Protein AF-A0A7X0RG44-F1 (afdb_monomer_lite)

Foldseek 3Di:
DPDPLVVVVVVLVVVCPPPPDNPPDVVSLVVLLVSLVVVLVVCVVPQLVVVQDDLPVLDDDPVSNVVNVVSVVVSVVVNVVSVVVSVVSVVVSVVSVVVVVVVVVVVVVVVVVVVVVVVVVVVVVVCVVPPPVVVVVVVVCVVPDPPPDDDDD

Organism: NCBI:txid2761101

Radius of gyration: 37.4 Å; chains: 1; bounding box: 102×32×105 Å

Sequence (153 aa):
MPPTVFTNISDMITGLLDAGETIIDQAVIDDVKEKLQKAQQQMDANRFSDVEVEPAAFGDTSAAASLGYHHTKAHQVISDTLQGVLVDLERFRNGIVKAETLLADADSTSEADLKKKQQATELLSYIPRHSQGDRANHQSRNEHLPTNGGADA

Structure (mmCIF, N/CA/C/O backbone):
data_AF-A0A7X0RG44-F1
#
_entry.id   AF-A0A7X0RG44-F1
#
loop_
_atom_site.group_PDB
_atom_site.id
_atom_site.type_symbol
_atom_site.label_atom_id
_atom_site.label_alt_id
_atom_site.label_comp_id
_atom_site.label_asym_id
_atom_site.label_entity_id
_atom_site.label_seq_id
_atom_site.pdbx_PDB_ins_code
_atom_site.Cartn_x
_atom_site.Cartn_y
_atom_site.Cartn_z
_atom_site.occupancy
_atom_site.B_iso_or_equiv
_atom_site.auth_seq_id
_atom_site.auth_comp_id
_atom_site.auth_asym_id
_atom_site.auth_atom_id
_atom_site.pdbx_PDB_model_num
ATOM 1 N N . MET A 1 1 ? -0.885 -15.658 -22.426 1.00 39.75 1 MET A N 1
ATOM 2 C CA . MET A 1 1 ? -2.137 -15.266 -21.745 1.00 39.75 1 MET A CA 1
ATOM 3 C C . MET A 1 1 ? -1.884 -13.913 -21.098 1.00 39.75 1 MET A C 1
ATOM 5 O O . MET A 1 1 ? -0.867 -13.809 -20.422 1.00 39.75 1 MET A O 1
ATOM 9 N N . PRO A 1 2 ? -2.688 -12.874 -21.367 1.00 37.25 2 PRO A N 1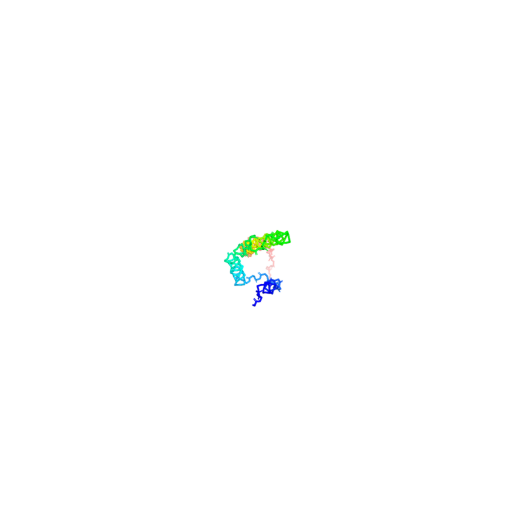
ATOM 10 C CA . PRO A 1 2 ? -2.517 -11.577 -20.718 1.00 37.25 2 PRO A CA 1
ATOM 11 C C . PRO A 1 2 ? -2.826 -11.698 -19.213 1.00 37.25 2 PRO A C 1
ATOM 13 O O . PRO A 1 2 ? -3.671 -12.516 -18.843 1.00 37.25 2 PRO A O 1
ATOM 16 N N . PRO A 1 3 ? -2.149 -10.934 -18.341 1.00 41.66 3 PRO A N 1
ATOM 17 C CA . PRO A 1 3 ? -2.345 -11.032 -16.901 1.00 41.66 3 PRO A CA 1
ATOM 18 C C . PRO A 1 3 ? -3.734 -10.508 -16.508 1.00 41.66 3 PRO A C 1
ATOM 20 O O . PRO A 1 3 ? -4.053 -9.335 -16.679 1.00 41.66 3 PRO A O 1
ATOM 23 N N . THR A 1 4 ? -4.549 -11.391 -15.936 1.00 51.12 4 THR A N 1
ATOM 24 C CA . THR A 1 4 ? -5.926 -11.198 -15.431 1.00 51.12 4 THR A CA 1
ATOM 25 C C . THR A 1 4 ? -6.020 -10.354 -14.146 1.00 51.12 4 THR A C 1
ATOM 27 O O . THR A 1 4 ? -7.037 -10.365 -13.453 1.00 51.12 4 THR A O 1
ATOM 30 N N . VAL A 1 5 ? -4.949 -9.644 -13.785 1.00 50.59 5 VAL A N 1
ATOM 31 C CA . VAL A 1 5 ? -4.777 -9.021 -12.461 1.00 50.59 5 VAL A CA 1
ATOM 32 C C . VAL A 1 5 ? -5.645 -7.770 -12.301 1.00 50.59 5 VAL A C 1
ATOM 34 O O . VAL A 1 5 ? -6.262 -7.581 -11.258 1.00 50.59 5 VAL A O 1
ATOM 37 N N . PHE A 1 6 ? -5.751 -6.940 -13.342 1.00 41.44 6 PHE A N 1
ATOM 38 C CA . PHE A 1 6 ? -6.422 -5.639 -13.239 1.00 41.44 6 PHE A CA 1
ATOM 39 C C . PHE A 1 6 ? -7.953 -5.722 -13.228 1.00 41.44 6 PHE A C 1
ATOM 41 O O . PHE A 1 6 ? -8.602 -4.869 -12.630 1.00 41.44 6 PHE A O 1
ATOM 48 N N . THR A 1 7 ? -8.540 -6.751 -13.845 1.00 51.53 7 THR A N 1
ATOM 49 C CA . THR A 1 7 ? -10.003 -6.892 -13.946 1.00 51.53 7 THR A CA 1
ATOM 50 C C . THR A 1 7 ? -10.638 -7.214 -12.590 1.00 51.53 7 THR A C 1
ATOM 52 O O . THR A 1 7 ? -11.674 -6.661 -12.253 1.00 51.53 7 THR A O 1
ATOM 55 N N . ASN A 1 8 ? -9.971 -8.024 -11.763 1.00 57.28 8 ASN A N 1
ATOM 56 C CA . ASN A 1 8 ? -10.525 -8.492 -10.487 1.00 57.28 8 ASN A CA 1
ATOM 57 C C . ASN A 1 8 ? -10.518 -7.442 -9.363 1.00 57.28 8 ASN A C 1
ATOM 59 O O . ASN A 1 8 ? -11.293 -7.558 -8.419 1.00 57.28 8 ASN A O 1
ATOM 63 N N . ILE A 1 9 ? -9.643 -6.433 -9.424 1.00 55.75 9 ILE A N 1
ATOM 64 C CA . ILE A 1 9 ? -9.528 -5.435 -8.346 1.00 55.75 9 ILE A CA 1
ATOM 65 C C . ILE A 1 9 ? -10.729 -4.478 -8.356 1.00 55.75 9 ILE A C 1
ATOM 67 O O . ILE A 1 9 ? -11.232 -4.124 -7.293 1.00 55.75 9 ILE A O 1
ATOM 71 N N . SER A 1 10 ? -11.217 -4.091 -9.542 1.00 54.03 10 SER A N 1
ATOM 72 C CA . SER A 1 10 ? -12.384 -3.200 -9.654 1.00 54.03 10 SER A CA 1
ATOM 73 C C . SER A 1 10 ? -13.650 -3.855 -9.107 1.00 54.03 10 SER A C 1
ATOM 75 O O . SER A 1 10 ? -14.357 -3.231 -8.320 1.00 54.03 10 SER A O 1
ATOM 77 N N . ASP A 1 11 ? -13.876 -5.129 -9.435 1.00 58.53 11 ASP A N 1
ATOM 78 C CA . ASP A 1 11 ? -15.063 -5.867 -8.990 1.00 58.53 11 ASP A CA 1
ATOM 79 C C . ASP A 1 11 ? -15.105 -6.036 -7.457 1.00 58.53 11 ASP A C 1
ATOM 81 O O . ASP A 1 11 ? -16.175 -5.981 -6.851 1.00 58.53 11 ASP A O 1
ATOM 85 N N . MET A 1 12 ? -13.944 -6.163 -6.799 1.00 56.47 12 MET A N 1
ATOM 86 C CA . MET A 1 12 ? -13.864 -6.228 -5.332 1.00 56.47 12 MET A CA 1
ATOM 87 C C . MET A 1 12 ? -14.139 -4.879 -4.654 1.00 56.47 12 MET A C 1
ATOM 89 O O . MET A 1 12 ? -14.804 -4.840 -3.620 1.00 56.47 12 MET A O 1
ATOM 93 N N . ILE A 1 13 ? -13.657 -3.768 -5.224 1.00 59.31 13 ILE A N 1
ATOM 94 C CA . ILE A 1 13 ? -13.892 -2.422 -4.672 1.00 59.31 13 ILE A CA 1
ATOM 95 C C . ILE A 1 13 ? -15.379 -2.061 -4.747 1.00 59.31 13 ILE A C 1
ATOM 97 O O . ILE A 1 13 ? -15.913 -1.466 -3.812 1.00 59.31 13 ILE A O 1
ATOM 101 N N . THR A 1 14 ? -16.066 -2.456 -5.822 1.00 57.78 14 THR A N 1
ATOM 102 C CA . THR A 1 14 ? -17.515 -2.255 -5.952 1.00 57.78 14 THR A CA 1
ATOM 103 C C . THR A 1 14 ? -18.292 -3.012 -4.874 1.00 57.78 14 THR A C 1
ATOM 105 O O . THR A 1 14 ? -19.207 -2.442 -4.289 1.00 57.78 14 THR A O 1
ATOM 108 N N . GLY A 1 15 ? -17.882 -4.237 -4.524 1.00 57.09 15 GLY A N 1
ATOM 109 C CA . GLY A 1 15 ? -18.497 -4.991 -3.425 1.00 57.09 15 GLY A CA 1
ATOM 110 C C . GLY A 1 15 ? -18.311 -4.351 -2.043 1.00 57.09 15 GLY A C 1
ATOM 111 O O . GLY A 1 15 ? -19.175 -4.488 -1.184 1.00 57.09 15 GLY A O 1
ATOM 112 N N . LEU A 1 16 ? -17.218 -3.609 -1.837 1.00 53.53 16 LEU A N 1
ATOM 113 C CA . LEU A 1 16 ? -16.915 -2.944 -0.565 1.00 53.53 16 LEU A CA 1
ATOM 114 C C . LEU A 1 16 ? -17.742 -1.664 -0.332 1.00 53.53 16 LEU A C 1
ATOM 116 O O . LEU A 1 16 ? -17.884 -1.226 0.806 1.00 53.53 16 LEU A O 1
ATOM 120 N N . LEU A 1 17 ? -18.252 -1.045 -1.403 1.00 55.94 17 LEU A N 1
ATOM 121 C CA . LEU A 1 17 ? -18.952 0.246 -1.363 1.00 55.94 17 LEU A CA 1
ATOM 122 C C . LEU A 1 17 ? -20.484 0.122 -1.333 1.00 55.94 17 LEU A C 1
ATOM 124 O O . LEU A 1 17 ? -21.152 1.098 -0.999 1.00 55.94 17 LEU A O 1
ATOM 128 N N . ASP A 1 18 ? -21.037 -1.046 -1.670 1.00 53.50 18 ASP A N 1
ATOM 129 C CA . ASP A 1 18 ? -22.488 -1.247 -1.841 1.00 53.50 18 ASP A CA 1
ATOM 130 C C . ASP A 1 18 ? -23.205 -1.738 -0.561 1.00 53.50 18 ASP A C 1
ATOM 132 O O . ASP A 1 18 ? -24.430 -1.856 -0.517 1.00 53.50 18 ASP A O 1
ATOM 136 N N . ALA A 1 19 ? -22.464 -2.002 0.521 1.00 51.06 19 ALA A N 1
ATOM 137 C CA . ALA A 1 19 ? -23.038 -2.386 1.808 1.00 51.06 19 ALA A CA 1
ATOM 138 C C . ALA A 1 19 ? -23.471 -1.133 2.594 1.00 51.06 19 ALA A C 1
ATOM 140 O O . ALA A 1 19 ? -22.665 -0.464 3.236 1.00 51.06 19 ALA A O 1
ATOM 141 N N . GLY A 1 20 ? -24.771 -0.816 2.560 1.00 45.31 20 GLY A N 1
ATOM 142 C CA . GLY A 1 20 ? -25.407 0.284 3.312 1.00 45.31 20 GLY A CA 1
ATOM 143 C C . GLY A 1 20 ? -25.362 0.158 4.846 1.00 45.31 20 GLY A C 1
ATOM 144 O O . GLY A 1 20 ? -25.944 0.978 5.551 1.00 45.31 20 GLY A O 1
ATOM 145 N N . GLU A 1 21 ? -24.660 -0.846 5.356 1.00 52.28 21 GLU A N 1
ATOM 146 C CA . GLU A 1 21 ? -24.286 -1.051 6.746 1.00 52.28 21 GLU A CA 1
ATOM 147 C C . GLU A 1 21 ? -22.798 -1.413 6.699 1.00 52.28 21 GLU A C 1
ATOM 149 O O . GLU A 1 21 ? -22.422 -2.293 5.924 1.00 52.28 21 GLU A O 1
ATOM 154 N N . THR A 1 22 ? -21.937 -0.715 7.445 1.00 52.50 22 THR A N 1
ATOM 155 C CA . THR A 1 22 ? -20.471 -0.883 7.396 1.00 52.50 22 THR A CA 1
ATOM 156 C C . THR A 1 22 ? -20.033 -2.204 8.046 1.00 52.50 22 THR A C 1
ATOM 158 O O . THR A 1 22 ? -19.224 -2.226 8.966 1.00 52.50 22 THR A O 1
ATOM 161 N N . ILE A 1 23 ? -20.594 -3.327 7.604 1.00 54.59 23 ILE A N 1
ATOM 162 C CA . ILE A 1 23 ? -20.133 -4.666 7.938 1.00 54.59 23 ILE A CA 1
ATOM 163 C C . ILE A 1 23 ? -18.970 -4.936 6.993 1.00 54.59 23 ILE A C 1
ATOM 165 O O . ILE A 1 23 ? -19.141 -5.395 5.865 1.00 54.59 23 ILE A O 1
ATOM 169 N N . ILE A 1 24 ? -17.774 -4.571 7.441 1.00 61.38 24 ILE A N 1
ATOM 170 C CA . ILE A 1 24 ? -16.554 -4.920 6.730 1.00 61.38 24 ILE A CA 1
ATOM 171 C C . ILE A 1 24 ? -16.364 -6.435 6.851 1.00 61.38 24 ILE A C 1
ATOM 173 O O . ILE A 1 24 ? -16.144 -6.957 7.943 1.00 61.38 24 ILE A O 1
ATOM 177 N N . ASP A 1 25 ? -16.453 -7.145 5.726 1.00 73.50 25 ASP A N 1
ATOM 178 C CA . ASP A 1 25 ? -16.111 -8.564 5.678 1.00 73.50 25 ASP A CA 1
ATOM 179 C C . ASP A 1 25 ? -14.588 -8.719 5.796 1.00 73.50 25 ASP A C 1
ATOM 181 O O . ASP A 1 25 ? -13.827 -8.447 4.860 1.00 73.50 25 ASP A O 1
ATOM 185 N N . GLN A 1 26 ? -14.143 -9.155 6.974 1.00 73.56 26 GLN A N 1
ATOM 186 C CA . GLN A 1 26 ? -12.733 -9.380 7.268 1.00 73.56 26 GLN A CA 1
ATOM 187 C C . GLN A 1 26 ? -12.091 -10.381 6.294 1.00 73.56 26 GLN A C 1
ATOM 189 O O . GLN A 1 26 ? -10.930 -10.210 5.924 1.00 73.56 26 GLN A O 1
ATOM 194 N N . ALA A 1 27 ? -12.843 -11.380 5.817 1.00 72.56 27 ALA A N 1
ATOM 195 C CA . ALA A 1 27 ? -12.329 -12.351 4.857 1.00 72.56 27 ALA A CA 1
ATOM 196 C C . ALA A 1 27 ? -12.027 -11.697 3.500 1.00 72.56 27 ALA A C 1
ATOM 198 O O . ALA A 1 27 ? -11.043 -12.052 2.851 1.00 72.56 27 ALA A O 1
ATOM 199 N N . VAL A 1 28 ? -12.825 -10.703 3.095 1.00 72.75 28 VAL A N 1
ATOM 200 C CA . VAL A 1 28 ? -12.574 -9.916 1.878 1.00 72.75 28 VAL A CA 1
ATOM 201 C C . VAL A 1 28 ? -11.332 -9.044 2.051 1.00 72.75 28 VAL A C 1
ATOM 203 O O . VAL A 1 28 ? -10.493 -9.001 1.154 1.00 72.75 28 VAL A O 1
ATOM 206 N N . ILE A 1 29 ? -11.164 -8.387 3.204 1.00 74.69 29 ILE A N 1
ATOM 207 C CA . ILE A 1 29 ? -9.960 -7.589 3.488 1.00 74.69 29 ILE A CA 1
ATOM 208 C C . ILE A 1 29 ? -8.694 -8.453 3.473 1.00 74.69 29 ILE A C 1
ATOM 210 O O . ILE A 1 29 ? -7.683 -8.057 2.884 1.00 74.69 29 ILE A O 1
ATOM 214 N N . ASP A 1 30 ? -8.734 -9.628 4.096 1.00 77.00 30 ASP A N 1
ATOM 215 C CA . ASP A 1 30 ? -7.595 -10.543 4.138 1.00 77.00 30 ASP A CA 1
ATOM 216 C C . ASP A 1 30 ? -7.247 -11.082 2.740 1.00 77.00 30 ASP A C 1
ATOM 218 O O . ASP A 1 30 ? -6.071 -11.079 2.365 1.00 77.00 30 ASP A O 1
ATOM 222 N N . ASP A 1 31 ? -8.250 -11.423 1.925 1.00 76.62 31 ASP A N 1
ATOM 223 C CA . ASP A 1 31 ? -8.065 -11.830 0.525 1.00 76.62 31 ASP A CA 1
ATOM 224 C C . ASP A 1 31 ? -7.451 -10.704 -0.332 1.00 76.62 31 ASP A C 1
ATOM 226 O O . ASP A 1 31 ? -6.518 -10.944 -1.106 1.00 76.62 31 ASP A O 1
ATOM 230 N N . VAL A 1 32 ? -7.889 -9.448 -0.160 1.00 73.12 32 VAL A N 1
ATOM 231 C CA . VAL A 1 32 ? -7.270 -8.293 -0.842 1.00 73.12 32 VAL A CA 1
ATOM 232 C C . VAL A 1 32 ? -5.808 -8.131 -0.422 1.00 73.12 32 VAL A C 1
ATOM 234 O O . VAL A 1 32 ? -4.941 -7.970 -1.286 1.00 73.12 32 VAL A O 1
ATOM 237 N N . LYS A 1 33 ? -5.502 -8.193 0.882 1.00 76.12 33 LYS A N 1
ATOM 238 C CA . LYS A 1 33 ? -4.124 -8.080 1.395 1.00 76.12 33 LYS A CA 1
ATOM 239 C C . LYS A 1 33 ? -3.227 -9.174 0.808 1.00 76.12 33 LYS A C 1
ATOM 241 O O . LYS A 1 33 ? -2.126 -8.869 0.341 1.00 76.12 33 LYS A O 1
ATOM 246 N N . GLU A 1 34 ? -3.706 -10.416 0.769 1.00 82.12 34 GLU A N 1
ATOM 247 C CA . GLU A 1 34 ? -2.965 -11.550 0.211 1.00 82.12 34 GLU A CA 1
ATOM 248 C C . GLU A 1 34 ? -2.711 -11.383 -1.294 1.00 82.12 34 GLU A C 1
ATOM 250 O O . GLU A 1 34 ? -1.587 -11.579 -1.767 1.00 82.12 34 GLU A O 1
ATOM 255 N N . LYS A 1 35 ? -3.728 -10.973 -2.059 1.00 80.75 35 LYS A N 1
ATOM 256 C CA . LYS A 1 35 ? -3.603 -10.732 -3.504 1.00 80.75 35 LYS A CA 1
ATOM 257 C C . LYS A 1 35 ? -2.619 -9.610 -3.819 1.00 80.75 35 LYS A C 1
ATOM 259 O O . LYS A 1 35 ? -1.792 -9.774 -4.715 1.00 80.75 35 LYS A O 1
ATOM 264 N N . LEU A 1 36 ? -2.660 -8.506 -3.071 1.00 75.12 36 LEU A N 1
ATOM 265 C CA . LEU A 1 36 ? -1.711 -7.399 -3.227 1.00 75.12 36 LEU A CA 1
ATOM 266 C C . LEU A 1 36 ? -0.278 -7.843 -2.920 1.00 75.12 36 LEU A C 1
ATOM 268 O O . LEU A 1 36 ? 0.642 -7.522 -3.671 1.00 75.12 36 LEU A O 1
ATOM 272 N N . GLN A 1 37 ? -0.087 -8.632 -1.861 1.00 81.00 37 GLN A N 1
ATOM 273 C CA . GLN A 1 37 ? 1.222 -9.178 -1.513 1.00 81.00 37 GLN A CA 1
ATOM 274 C C . GLN A 1 37 ? 1.748 -10.130 -2.594 1.00 81.00 37 GLN A C 1
ATOM 276 O O . GLN A 1 37 ? 2.913 -10.035 -2.980 1.00 81.00 37 GLN A O 1
ATOM 281 N N . LYS A 1 38 ? 0.898 -11.015 -3.127 1.00 81.25 38 LYS A N 1
ATOM 282 C CA . LYS A 1 38 ? 1.259 -11.904 -4.240 1.00 81.25 38 LYS A CA 1
ATOM 283 C C . LYS A 1 38 ? 1.611 -11.122 -5.503 1.00 81.25 38 LYS A C 1
ATOM 285 O O . LYS A 1 38 ? 2.605 -11.449 -6.144 1.00 81.25 38 LYS A O 1
ATOM 290 N N . ALA A 1 39 ? 0.844 -10.087 -5.845 1.00 75.38 39 ALA A N 1
ATOM 291 C CA . ALA A 1 39 ? 1.129 -9.233 -6.997 1.00 75.38 39 ALA A CA 1
ATOM 292 C C . ALA A 1 39 ? 2.486 -8.524 -6.849 1.00 75.38 39 ALA A C 1
ATOM 294 O O . ALA A 1 39 ? 3.292 -8.553 -7.778 1.00 75.38 39 ALA A O 1
ATOM 295 N N . GLN A 1 40 ? 2.777 -7.981 -5.662 1.00 76.94 40 GLN A N 1
ATOM 296 C CA . GLN A 1 40 ? 4.072 -7.373 -5.351 1.00 76.94 40 GLN A CA 1
ATOM 297 C C . GLN A 1 40 ? 5.219 -8.386 -5.504 1.00 76.94 40 GLN A C 1
ATOM 299 O O . GLN A 1 40 ? 6.183 -8.119 -6.215 1.00 76.94 40 GLN A O 1
ATOM 304 N N . GLN A 1 41 ? 5.082 -9.588 -4.933 1.00 80.25 41 GLN A N 1
ATOM 305 C CA . GLN A 1 41 ? 6.086 -10.654 -5.050 1.00 80.25 41 GLN A CA 1
ATOM 306 C C . GLN A 1 41 ? 6.298 -11.123 -6.496 1.00 80.25 41 GLN A C 1
ATOM 308 O O . GLN A 1 41 ? 7.426 -11.401 -6.894 1.00 80.25 41 GLN A O 1
ATOM 313 N N . GLN A 1 42 ? 5.234 -11.221 -7.296 1.00 80.12 42 GLN A N 1
ATOM 314 C CA . GLN A 1 42 ? 5.325 -11.621 -8.703 1.00 80.12 42 GLN A CA 1
ATOM 315 C C . GLN A 1 42 ? 6.017 -10.566 -9.568 1.00 80.12 42 GLN A C 1
ATOM 317 O O . GLN A 1 42 ? 6.750 -10.925 -10.492 1.00 80.12 42 GLN A O 1
ATOM 322 N N . MET A 1 43 ? 5.791 -9.284 -9.278 1.00 71.81 43 MET A N 1
ATOM 323 C CA . MET A 1 43 ? 6.488 -8.181 -9.937 1.00 71.81 43 MET A CA 1
ATOM 324 C C . MET A 1 43 ? 7.961 -8.114 -9.515 1.00 71.81 43 MET A C 1
ATOM 326 O O . MET A 1 43 ? 8.818 -7.914 -10.370 1.00 71.81 43 MET A O 1
ATOM 330 N N . ASP A 1 44 ? 8.266 -8.367 -8.240 1.00 72.75 44 ASP A N 1
ATOM 331 C CA . ASP A 1 44 ? 9.646 -8.435 -7.742 1.00 72.75 44 ASP A CA 1
ATOM 332 C C . ASP A 1 44 ? 10.417 -9.651 -8.274 1.00 72.75 44 ASP A C 1
ATOM 334 O O . ASP A 1 44 ? 11.626 -9.565 -8.471 1.00 72.75 44 ASP A O 1
ATOM 338 N N . ALA A 1 45 ? 9.747 -10.786 -8.501 1.00 70.69 45 ALA A N 1
ATOM 339 C CA . ALA A 1 45 ? 10.376 -12.005 -9.012 1.00 70.69 45 ALA A CA 1
ATOM 340 C C . ALA A 1 45 ? 10.666 -11.948 -10.521 1.00 70.69 45 ALA A C 1
ATOM 342 O O . ALA A 1 45 ? 11.622 -12.564 -10.982 1.00 70.69 45 ALA A O 1
ATOM 343 N N . ASN A 1 46 ? 9.858 -11.213 -11.291 1.00 67.00 46 ASN A N 1
ATOM 344 C CA . ASN A 1 46 ? 10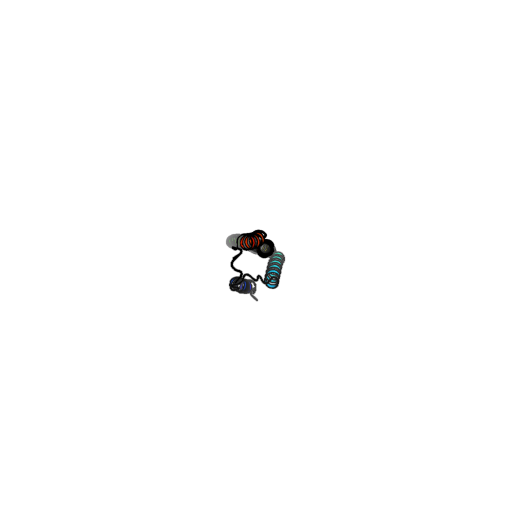.059 -11.004 -12.726 1.00 67.00 46 ASN A CA 1
ATOM 345 C C . ASN A 1 46 ? 10.647 -9.614 -12.965 1.00 67.00 46 ASN A C 1
ATOM 347 O O . ASN A 1 46 ? 10.004 -8.758 -13.581 1.00 67.00 46 ASN A O 1
ATOM 351 N N . ARG A 1 47 ? 11.846 -9.368 -12.428 1.00 67.44 47 ARG A N 1
ATOM 352 C CA . ARG A 1 47 ? 12.470 -8.051 -12.526 1.00 67.44 47 ARG A CA 1
ATOM 353 C C . ARG A 1 47 ? 12.656 -7.684 -13.985 1.00 67.44 47 ARG A C 1
ATOM 355 O O . ARG A 1 47 ? 13.411 -8.312 -14.717 1.00 67.44 47 ARG A O 1
ATOM 362 N N . PHE A 1 48 ? 11.973 -6.625 -14.396 1.00 71.88 48 PHE A N 1
ATOM 363 C CA . PHE A 1 48 ? 12.065 -6.129 -15.761 1.00 71.88 48 PHE A CA 1
ATOM 364 C C . PHE A 1 48 ? 13.507 -5.745 -16.131 1.00 71.88 48 PHE A C 1
ATOM 366 O O . PHE A 1 48 ? 13.880 -5.882 -17.289 1.00 71.88 48 PHE A O 1
ATOM 373 N N . SER A 1 49 ? 14.331 -5.358 -15.147 1.00 69.19 49 SER A N 1
ATOM 374 C CA . SER A 1 49 ? 15.773 -5.115 -15.306 1.00 69.19 49 SER A CA 1
ATOM 375 C C . SER A 1 49 ? 16.551 -6.296 -15.886 1.00 69.19 49 SER A C 1
ATOM 377 O O . SER A 1 49 ? 17.598 -6.094 -16.486 1.00 69.19 49 SER A O 1
ATOM 379 N N . ASP A 1 50 ? 16.055 -7.521 -15.725 1.00 73.06 50 ASP A N 1
ATOM 380 C CA . ASP A 1 50 ? 16.762 -8.727 -16.158 1.00 73.06 50 ASP A CA 1
ATOM 381 C C . ASP A 1 50 ? 16.575 -8.993 -17.666 1.00 73.06 50 ASP A C 1
ATOM 383 O O . ASP A 1 50 ? 17.174 -9.914 -18.218 1.00 73.06 50 ASP A O 1
ATOM 387 N N . VAL A 1 51 ? 15.747 -8.185 -18.343 1.00 76.94 51 VAL A N 1
ATOM 388 C CA . VAL A 1 51 ? 15.437 -8.281 -19.780 1.00 76.94 51 VAL A CA 1
ATOM 389 C C . VAL A 1 51 ? 16.195 -7.217 -20.593 1.00 76.94 51 VAL A C 1
ATOM 391 O O . VAL A 1 51 ? 15.896 -6.986 -21.767 1.00 76.94 51 VAL A O 1
ATOM 394 N N . GLU A 1 52 ? 17.190 -6.556 -19.995 1.00 79.00 52 GLU A N 1
ATOM 395 C CA . GLU A 1 52 ? 17.963 -5.528 -20.684 1.00 79.00 52 GLU A CA 1
ATOM 396 C C . GLU A 1 52 ? 18.800 -6.131 -21.824 1.00 79.00 52 GL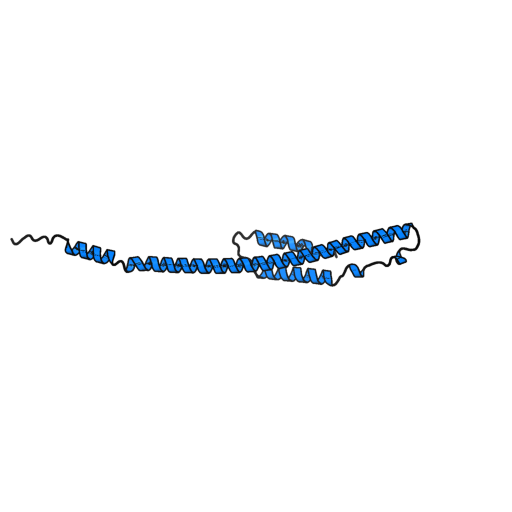U A C 1
ATOM 398 O O . GLU A 1 52 ? 19.548 -7.096 -21.659 1.00 79.00 52 GLU A O 1
ATOM 403 N N . VAL A 1 53 ? 18.655 -5.556 -23.018 1.00 83.31 53 VAL A N 1
ATOM 404 C CA . VAL A 1 53 ? 19.419 -5.953 -24.201 1.00 83.31 53 VAL A CA 1
ATOM 405 C C . VAL A 1 53 ? 20.724 -5.172 -24.216 1.00 83.31 53 VAL A C 1
ATOM 407 O O . VAL A 1 53 ? 20.704 -3.939 -24.187 1.00 83.31 53 VAL A O 1
ATOM 410 N N . GLU A 1 54 ? 21.854 -5.875 -24.310 1.00 83.69 54 GLU A N 1
ATOM 411 C CA . GLU A 1 54 ? 23.153 -5.211 -24.384 1.00 83.69 54 GLU A CA 1
ATOM 412 C C . GLU A 1 54 ? 23.231 -4.248 -25.581 1.00 83.69 54 GLU A C 1
ATOM 414 O O . GLU A 1 54 ? 22.857 -4.623 -26.697 1.00 83.69 54 GLU A O 1
ATOM 419 N N . PRO A 1 55 ? 23.800 -3.039 -25.406 1.00 78.56 55 PRO A N 1
ATOM 420 C CA . PRO A 1 55 ? 23.959 -2.072 -26.491 1.00 78.56 55 PRO A CA 1
ATOM 421 C C . PRO A 1 55 ? 24.674 -2.637 -27.730 1.00 78.56 55 PRO A C 1
ATOM 423 O O . PRO A 1 55 ? 24.352 -2.268 -28.858 1.00 78.56 55 PRO A O 1
ATOM 426 N N . ALA A 1 56 ? 25.605 -3.576 -27.536 1.00 82.00 56 ALA A N 1
ATOM 427 C CA . ALA A 1 56 ? 26.331 -4.236 -28.619 1.00 82.00 56 ALA A CA 1
ATOM 428 C C . ALA A 1 56 ? 25.430 -5.105 -29.521 1.00 82.00 56 ALA A C 1
ATOM 430 O O . ALA A 1 56 ? 25.748 -5.312 -30.692 1.00 82.00 56 ALA A O 1
ATOM 431 N N . ALA A 1 57 ? 24.288 -5.582 -29.014 1.00 87.19 57 ALA A N 1
ATOM 432 C CA . ALA A 1 57 ? 23.360 -6.422 -29.769 1.00 87.19 57 ALA A CA 1
ATOM 433 C C . ALA A 1 57 ? 22.596 -5.652 -30.863 1.00 87.19 57 ALA A C 1
ATOM 435 O O . ALA A 1 57 ? 22.066 -6.270 -31.785 1.00 87.19 57 ALA A O 1
ATOM 436 N N . PHE A 1 58 ? 22.558 -4.316 -30.800 1.00 88.00 58 PHE A N 1
ATOM 437 C CA . PHE A 1 58 ? 21.910 -3.486 -31.822 1.00 88.00 58 PHE A CA 1
ATOM 438 C C . PHE A 1 58 ? 22.774 -3.305 -33.083 1.00 88.00 58 PHE A C 1
ATOM 440 O O . PHE A 1 58 ? 22.238 -2.998 -34.149 1.00 88.00 58 PHE A O 1
ATOM 447 N N . GLY A 1 59 ? 24.088 -3.541 -32.989 1.00 89.56 59 GLY A N 1
ATOM 448 C CA . GLY A 1 59 ? 25.059 -3.345 -34.070 1.00 89.56 59 GLY A CA 1
ATOM 449 C C . GLY A 1 59 ? 25.703 -1.953 -34.082 1.00 89.56 59 GLY A C 1
ATOM 450 O O . GLY A 1 59 ? 25.377 -1.090 -33.274 1.00 89.56 59 GLY A O 1
ATOM 451 N N . ASP A 1 60 ? 26.625 -1.732 -35.024 1.00 89.12 60 ASP A N 1
ATOM 452 C CA . ASP A 1 60 ? 27.579 -0.602 -34.981 1.00 89.12 60 ASP A CA 1
ATOM 453 C C . ASP A 1 60 ? 27.270 0.524 -35.992 1.00 89.12 60 ASP A C 1
ATOM 455 O O . ASP A 1 60 ? 28.102 1.365 -36.328 1.00 89.12 60 ASP A O 1
ATOM 459 N N . THR A 1 61 ? 26.054 0.532 -36.546 1.00 92.50 61 THR A N 1
ATOM 460 C CA . THR A 1 61 ? 25.614 1.599 -37.460 1.00 92.50 61 THR A CA 1
ATOM 461 C C . THR A 1 61 ? 25.069 2.797 -36.681 1.00 92.50 61 THR A C 1
ATOM 463 O O . THR A 1 61 ? 24.572 2.657 -35.566 1.00 92.50 61 THR A O 1
ATOM 466 N N . SER A 1 62 ? 25.071 3.991 -37.278 1.00 87.88 62 SER A N 1
ATOM 467 C CA . SER A 1 62 ? 24.462 5.177 -36.650 1.00 87.88 62 SER A CA 1
ATOM 468 C C . SER A 1 62 ? 22.969 4.985 -36.341 1.00 87.88 62 SER A C 1
ATOM 470 O O . SER A 1 62 ? 22.481 5.447 -35.310 1.00 87.88 62 SER A O 1
ATOM 472 N N . ALA A 1 63 ? 22.249 4.256 -37.200 1.00 89.44 63 ALA A N 1
ATOM 473 C CA . ALA A 1 63 ? 20.858 3.875 -36.971 1.00 89.44 63 ALA A CA 1
ATOM 474 C C . ALA A 1 63 ? 20.715 2.892 -35.796 1.00 89.44 63 ALA A C 1
ATOM 476 O O . ALA A 1 63 ? 19.811 3.046 -34.978 1.00 89.44 63 ALA A O 1
ATOM 477 N N . ALA A 1 64 ? 21.631 1.927 -35.675 1.00 88.06 64 ALA A N 1
ATOM 478 C CA . ALA A 1 64 ? 21.679 0.999 -34.549 1.00 88.06 64 ALA A CA 1
ATOM 479 C C . ALA A 1 64 ? 21.962 1.709 -33.217 1.00 88.06 64 ALA A C 1
ATOM 481 O O . ALA A 1 64 ? 21.283 1.438 -32.230 1.00 88.06 64 ALA A O 1
ATOM 482 N N . ALA A 1 65 ? 22.883 2.676 -33.198 1.00 87.00 65 ALA A N 1
ATOM 483 C CA . ALA A 1 65 ? 23.160 3.486 -32.014 1.00 87.00 65 ALA A CA 1
ATOM 484 C C . ALA A 1 65 ? 21.927 4.295 -31.567 1.00 87.00 65 ALA A C 1
ATOM 486 O O . ALA A 1 65 ? 21.614 4.358 -30.377 1.00 87.00 65 ALA A O 1
ATOM 487 N N . SER A 1 66 ? 21.185 4.874 -32.521 1.00 90.69 66 SER A N 1
ATOM 488 C CA . SER A 1 66 ? 19.920 5.563 -32.234 1.00 90.69 66 SER A CA 1
ATOM 489 C C . SER A 1 66 ? 18.855 4.603 -31.691 1.00 90.69 66 SER A C 1
ATOM 491 O O . SER A 1 66 ? 18.188 4.930 -30.708 1.00 90.69 66 SER A O 1
ATOM 493 N N . LEU A 1 67 ? 18.727 3.405 -32.269 1.00 89.06 67 LEU A N 1
ATOM 494 C CA . LEU A 1 67 ? 17.800 2.382 -31.786 1.00 89.06 67 LEU A CA 1
ATOM 495 C C . LEU A 1 67 ? 18.145 1.925 -30.363 1.00 89.06 67 LEU A C 1
ATOM 497 O O . LEU A 1 67 ? 17.256 1.903 -29.516 1.00 89.06 67 LEU A O 1
ATOM 501 N N . GLY A 1 68 ? 19.416 1.623 -30.086 1.00 88.50 68 GLY A N 1
ATOM 502 C CA . GLY A 1 68 ? 19.883 1.243 -28.752 1.00 88.50 68 GLY A CA 1
ATOM 503 C C . GLY A 1 68 ? 19.596 2.332 -27.716 1.00 88.50 68 GLY A C 1
ATOM 504 O O . GLY A 1 68 ? 19.039 2.047 -26.660 1.00 88.50 68 GLY A O 1
ATOM 505 N N . TYR A 1 69 ? 19.851 3.600 -28.056 1.00 88.19 69 TYR A N 1
ATOM 506 C CA . TYR A 1 69 ? 19.503 4.735 -27.197 1.00 88.19 69 TYR A CA 1
ATOM 507 C C . TYR A 1 69 ? 18.001 4.790 -26.873 1.00 88.19 69 TYR A C 1
ATOM 509 O O . TYR A 1 69 ? 17.616 4.905 -25.706 1.00 88.19 69 TYR A O 1
ATOM 517 N N . HIS A 1 70 ? 17.139 4.698 -27.891 1.00 90.38 70 HIS A N 1
ATOM 518 C CA . HIS A 1 70 ? 15.689 4.732 -27.690 1.00 90.38 70 HIS A CA 1
ATOM 519 C C . HIS A 1 70 ? 15.180 3.506 -26.929 1.00 90.38 70 HIS A C 1
ATOM 521 O O . HIS A 1 70 ? 14.289 3.649 -26.093 1.00 90.38 70 HIS A O 1
ATOM 527 N N . HIS A 1 71 ? 15.771 2.334 -27.160 1.00 89.38 71 HIS A N 1
ATOM 528 C CA . HIS A 1 71 ? 15.479 1.121 -26.409 1.00 89.38 71 HIS A CA 1
ATOM 529 C C . HIS A 1 71 ? 15.806 1.297 -24.923 1.00 89.38 71 HIS A C 1
ATOM 531 O O . HIS A 1 71 ? 14.927 1.102 -24.090 1.00 89.38 71 HIS A O 1
ATOM 537 N N . THR A 1 72 ? 17.017 1.749 -24.577 1.00 86.44 72 THR A N 1
ATOM 538 C CA . THR A 1 72 ? 17.403 2.019 -23.181 1.00 86.44 72 THR A CA 1
ATOM 539 C C . THR A 1 72 ? 16.471 3.040 -22.531 1.00 86.44 72 THR A C 1
ATOM 541 O O . THR A 1 72 ? 16.050 2.859 -21.391 1.00 86.44 72 THR A O 1
ATOM 544 N N . LYS A 1 73 ? 16.078 4.099 -23.253 1.00 86.19 73 LYS A N 1
ATOM 545 C CA . LYS A 1 73 ? 15.111 5.078 -22.734 1.00 86.19 73 LYS A CA 1
ATOM 546 C C . LYS A 1 73 ? 13.729 4.484 -22.497 1.00 86.19 73 LYS A C 1
ATOM 548 O O . LYS A 1 73 ? 13.143 4.746 -21.450 1.00 86.19 73 LYS A O 1
ATOM 553 N N . ALA A 1 74 ? 13.218 3.679 -23.423 1.00 84.31 74 ALA A N 1
ATOM 554 C CA . ALA A 1 74 ? 11.953 2.982 -23.232 1.00 84.31 74 ALA A CA 1
ATOM 555 C C . ALA A 1 74 ? 12.028 2.021 -22.036 1.00 84.31 74 ALA A C 1
ATOM 557 O O . ALA A 1 74 ? 11.129 2.008 -21.197 1.00 84.31 74 ALA A O 1
ATOM 558 N N . HIS A 1 75 ? 13.132 1.284 -21.916 1.00 83.94 75 HIS A N 1
ATOM 559 C CA . HIS A 1 75 ? 13.370 0.365 -20.813 1.00 83.94 75 HIS A CA 1
ATOM 560 C C . HIS A 1 75 ? 13.380 1.088 -19.461 1.00 83.94 75 HIS A C 1
ATOM 562 O O . HIS A 1 75 ? 12.731 0.628 -18.519 1.00 83.94 75 HIS A O 1
ATOM 568 N N . GLN A 1 76 ? 14.051 2.240 -19.388 1.00 82.50 76 GLN A N 1
ATOM 569 C CA . GLN A 1 76 ? 14.083 3.088 -18.202 1.00 82.50 76 GLN A CA 1
ATOM 570 C C . GLN A 1 76 ? 12.673 3.550 -17.809 1.00 82.50 76 GLN A C 1
ATOM 572 O O . GLN A 1 76 ? 12.264 3.354 -16.670 1.00 82.50 76 GLN A O 1
ATOM 577 N N . VAL A 1 77 ? 11.895 4.084 -18.757 1.00 84.94 77 VAL A N 1
ATOM 578 C CA . VAL A 1 77 ? 10.523 4.557 -18.496 1.00 84.94 77 VAL A CA 1
ATOM 579 C C . VAL A 1 77 ? 9.629 3.432 -17.974 1.00 84.94 77 VAL A C 1
ATOM 581 O O . VAL A 1 77 ? 8.871 3.634 -17.025 1.00 84.94 77 VAL A O 1
ATOM 584 N N . ILE A 1 78 ? 9.714 2.239 -18.566 1.00 79.38 78 ILE A N 1
ATOM 585 C CA . ILE A 1 78 ? 8.928 1.087 -18.111 1.00 79.38 78 ILE A CA 1
ATOM 586 C C . ILE A 1 78 ? 9.377 0.661 -16.708 1.00 79.38 78 ILE A C 1
ATOM 588 O O . ILE A 1 78 ? 8.525 0.439 -15.851 1.00 79.38 78 ILE A O 1
ATOM 592 N N . SER A 1 79 ? 10.686 0.601 -16.449 1.00 80.38 79 SER A N 1
ATOM 593 C CA . SER A 1 79 ? 11.228 0.263 -15.128 1.00 80.38 79 SER A CA 1
ATOM 594 C C . SER A 1 79 ? 10.743 1.236 -14.048 1.00 80.38 79 SER A C 1
ATOM 596 O O . SER A 1 79 ? 10.223 0.807 -13.019 1.00 80.38 79 SER A O 1
ATOM 598 N N . ASP A 1 80 ? 10.831 2.541 -14.310 1.00 79.44 80 ASP A N 1
ATOM 599 C CA . ASP A 1 80 ? 10.365 3.589 -13.397 1.00 79.44 80 ASP A CA 1
ATOM 600 C C . ASP A 1 80 ? 8.850 3.485 -13.153 1.00 79.44 80 ASP A C 1
ATOM 602 O O . ASP A 1 80 ? 8.377 3.639 -12.026 1.00 79.44 80 ASP A O 1
ATOM 606 N N . THR A 1 81 ? 8.079 3.156 -14.195 1.00 81.56 81 THR A N 1
ATOM 607 C CA . THR A 1 81 ? 6.625 2.962 -14.084 1.00 81.56 81 THR A CA 1
ATOM 608 C C . THR A 1 81 ? 6.286 1.751 -13.216 1.00 81.56 81 THR A C 1
ATOM 610 O O . THR A 1 81 ? 5.434 1.850 -12.334 1.00 81.56 81 THR A O 1
ATOM 613 N N . LEU A 1 82 ? 6.959 0.615 -13.422 1.00 78.06 82 LEU A N 1
ATOM 614 C CA . LEU A 1 82 ? 6.754 -0.594 -12.618 1.00 78.06 82 LEU A CA 1
ATOM 615 C C . LEU A 1 82 ? 7.120 -0.358 -11.150 1.00 78.06 82 LEU A C 1
ATOM 617 O O . LEU A 1 82 ? 6.381 -0.780 -10.261 1.00 78.06 82 LEU A O 1
ATOM 621 N N . GLN A 1 83 ? 8.207 0.373 -10.894 1.00 79.50 83 GLN A N 1
ATOM 622 C CA . GLN A 1 83 ? 8.587 0.772 -9.542 1.00 79.50 83 GLN A CA 1
ATOM 623 C C . GLN A 1 83 ? 7.517 1.662 -8.894 1.00 79.50 83 GLN A C 1
ATOM 625 O O . GLN A 1 83 ? 7.178 1.459 -7.729 1.00 79.50 83 GLN A O 1
ATOM 630 N N . GLY A 1 84 ? 6.957 2.620 -9.640 1.00 78.50 84 GLY A N 1
ATOM 631 C CA . GLY A 1 84 ? 5.843 3.452 -9.176 1.00 78.50 84 GLY A CA 1
ATOM 632 C C . GLY A 1 84 ? 4.618 2.621 -8.787 1.00 78.50 84 GLY A C 1
ATOM 633 O O . GLY A 1 84 ? 4.087 2.786 -7.691 1.00 78.50 84 GLY A O 1
ATOM 634 N N . VAL A 1 85 ? 4.238 1.655 -9.629 1.00 76.06 85 VAL A N 1
ATOM 635 C CA . VAL A 1 85 ? 3.122 0.735 -9.350 1.00 76.06 85 VAL A CA 1
ATOM 636 C C . VAL A 1 85 ? 3.370 -0.084 -8.081 1.00 76.06 85 VAL A C 1
ATOM 638 O O . VAL A 1 85 ? 2.452 -0.244 -7.280 1.00 76.06 85 VAL A O 1
ATOM 641 N N . LEU A 1 86 ? 4.595 -0.567 -7.848 1.00 76.31 86 LEU A N 1
ATOM 642 C CA . LEU A 1 86 ? 4.923 -1.296 -6.616 1.00 76.31 86 LEU A CA 1
ATOM 643 C C . LEU A 1 86 ? 4.740 -0.432 -5.365 1.00 76.31 86 LEU A C 1
ATOM 645 O O . LEU A 1 86 ? 4.157 -0.889 -4.380 1.00 76.31 86 LEU A O 1
ATOM 649 N N . VAL A 1 87 ? 5.189 0.824 -5.419 1.00 77.06 87 VAL A N 1
ATOM 650 C CA . VAL A 1 87 ? 4.992 1.783 -4.324 1.00 77.06 87 VAL A CA 1
ATOM 651 C C . VAL A 1 87 ? 3.504 2.042 -4.085 1.00 77.06 87 VAL A C 1
ATOM 653 O O . VAL A 1 87 ? 3.070 2.110 -2.934 1.00 77.06 87 VAL A O 1
ATOM 656 N N . ASP A 1 88 ? 2.706 2.161 -5.144 1.00 74.50 88 ASP A N 1
ATOM 657 C CA . ASP A 1 88 ? 1.267 2.392 -5.022 1.00 74.50 88 ASP A CA 1
ATOM 658 C C . ASP A 1 88 ? 0.533 1.178 -4.434 1.00 74.50 88 ASP A C 1
ATOM 660 O O . ASP A 1 88 ? -0.310 1.350 -3.550 1.00 74.50 88 ASP A O 1
ATOM 664 N N . LEU A 1 89 ? 0.897 -0.048 -4.830 1.00 73.31 89 LEU A N 1
ATOM 665 C CA . LEU A 1 89 ? 0.361 -1.282 -4.240 1.00 73.31 89 LEU A CA 1
ATOM 666 C C . LEU A 1 89 ? 0.682 -1.383 -2.743 1.00 73.31 89 LEU A C 1
ATOM 668 O O . LEU A 1 89 ? -0.191 -1.719 -1.938 1.00 73.31 89 LEU A O 1
ATOM 672 N N . GLU A 1 90 ? 1.913 -1.049 -2.350 1.00 74.62 90 GLU A N 1
ATOM 673 C CA . GLU A 1 90 ? 2.316 -1.026 -0.944 1.00 74.62 90 GLU A CA 1
ATOM 674 C C . GLU A 1 90 ? 1.536 0.028 -0.147 1.00 74.62 90 GLU A C 1
ATOM 676 O O . GLU A 1 90 ? 1.013 -0.261 0.934 1.00 74.62 90 GLU A O 1
ATOM 681 N N . ARG A 1 91 ? 1.415 1.248 -0.682 1.00 74.94 91 ARG A N 1
ATOM 682 C CA . ARG A 1 91 ? 0.641 2.328 -0.053 1.00 74.94 91 ARG A CA 1
ATOM 683 C C . ARG A 1 91 ? -0.822 1.952 0.106 1.00 74.94 91 ARG A C 1
ATOM 685 O O . ARG A 1 91 ? -1.395 2.220 1.159 1.00 74.94 91 ARG A O 1
ATOM 692 N N . PHE A 1 92 ? -1.409 1.319 -0.904 1.00 75.00 92 PHE A N 1
ATOM 693 C CA . PHE A 1 92 ? -2.792 0.867 -0.858 1.00 75.00 92 PHE A CA 1
ATOM 694 C C . PHE A 1 92 ? -2.994 -0.201 0.223 1.00 75.00 92 PHE A C 1
ATOM 696 O O . PHE A 1 92 ? -3.871 -0.046 1.072 1.00 75.00 92 PHE A O 1
ATOM 703 N N . ARG A 1 93 ? -2.115 -1.213 0.290 1.00 75.81 93 ARG A N 1
ATOM 704 C CA . ARG A 1 93 ? -2.125 -2.218 1.368 1.00 75.81 93 ARG A CA 1
ATOM 705 C C . ARG A 1 93 ? -2.027 -1.568 2.750 1.00 75.81 93 ARG A C 1
ATOM 707 O O . ARG A 1 93 ? -2.815 -1.883 3.638 1.00 75.81 93 ARG A O 1
ATOM 714 N N . ASN A 1 94 ? -1.084 -0.646 2.936 1.00 74.12 94 ASN A N 1
ATOM 715 C CA . ASN A 1 94 ? -0.904 0.057 4.209 1.00 74.12 94 ASN A CA 1
ATOM 716 C C . ASN A 1 94 ? -2.126 0.928 4.555 1.00 74.12 94 ASN A C 1
ATOM 718 O O . ASN A 1 94 ? -2.486 1.054 5.725 1.00 74.12 94 ASN A O 1
ATOM 722 N N . GLY A 1 95 ? -2.788 1.498 3.544 1.00 73.62 95 GLY A N 1
ATOM 723 C CA . GLY A 1 95 ? -4.054 2.214 3.684 1.00 73.62 95 GLY A CA 1
ATOM 724 C C . GLY A 1 95 ? -5.184 1.322 4.199 1.00 73.62 95 GLY A C 1
ATOM 725 O O . GLY A 1 95 ? -5.879 1.726 5.128 1.00 73.62 95 GLY A O 1
ATOM 726 N N . ILE A 1 96 ? -5.317 0.102 3.668 1.00 76.50 96 ILE A N 1
ATOM 727 C CA . ILE A 1 96 ? -6.302 -0.890 4.136 1.00 76.50 96 ILE A CA 1
ATOM 728 C C . ILE A 1 96 ? -6.046 -1.259 5.600 1.00 76.50 96 I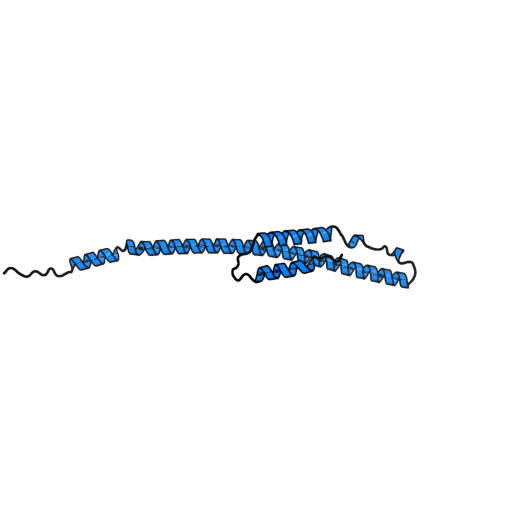LE A C 1
ATOM 730 O O . ILE A 1 96 ? -6.962 -1.178 6.411 1.00 76.50 96 ILE A O 1
ATOM 734 N N . VAL A 1 97 ? -4.801 -1.584 5.963 1.00 76.88 97 VAL A N 1
ATOM 735 C CA . VAL A 1 97 ? -4.439 -1.918 7.355 1.00 76.88 97 VAL A CA 1
ATOM 736 C C . VAL A 1 97 ? -4.766 -0.762 8.304 1.00 76.88 97 VAL A C 1
ATOM 738 O O . VAL A 1 97 ? -5.295 -0.967 9.393 1.00 76.88 97 VAL A O 1
ATOM 741 N N . LYS A 1 98 ? -4.497 0.480 7.886 1.00 74.00 98 LYS A N 1
ATOM 742 C CA . LYS A 1 98 ? -4.834 1.660 8.685 1.00 74.00 98 LYS A CA 1
ATOM 743 C C . LYS A 1 98 ? -6.346 1.846 8.829 1.00 74.00 98 LYS A C 1
ATOM 745 O O . LYS A 1 98 ? -6.800 2.203 9.911 1.00 74.00 98 LYS A O 1
ATOM 750 N N . ALA A 1 99 ? -7.112 1.632 7.761 1.00 73.06 99 ALA A N 1
ATOM 751 C CA . ALA A 1 99 ? -8.569 1.699 7.809 1.00 73.06 99 ALA A CA 1
ATOM 752 C C . ALA A 1 99 ? -9.150 0.631 8.752 1.00 73.06 99 ALA A C 1
ATOM 754 O O . ALA A 1 99 ? -10.020 0.952 9.553 1.00 73.06 99 ALA A O 1
ATOM 755 N N . GLU A 1 100 ? -8.609 -0.589 8.720 1.00 77.12 100 GLU A N 1
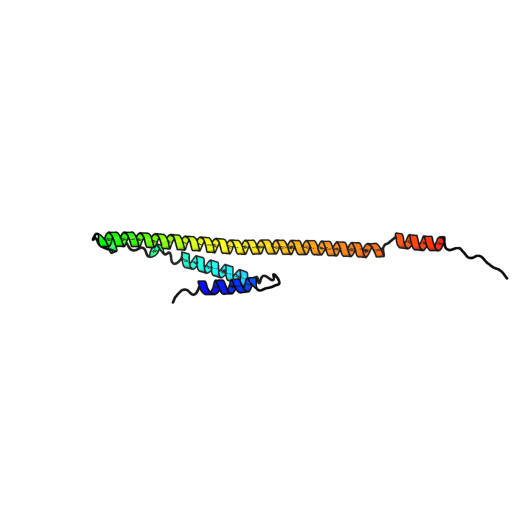ATOM 756 C CA . GLU A 1 100 ? -8.962 -1.688 9.629 1.00 77.12 100 GLU A CA 1
ATOM 757 C C . GLU A 1 100 ? -8.725 -1.301 11.101 1.00 77.12 100 GLU A C 1
ATOM 759 O O . GLU A 1 100 ? -9.618 -1.445 11.933 1.00 77.12 100 GLU A O 1
ATOM 764 N N . THR A 1 101 ? -7.564 -0.713 11.421 1.00 76.19 101 THR A N 1
ATOM 765 C CA . THR A 1 101 ? -7.278 -0.212 12.780 1.00 76.19 101 THR A CA 1
ATOM 766 C C . THR A 1 101 ? -8.248 0.891 13.207 1.00 76.19 101 THR A C 1
ATOM 768 O O . THR A 1 101 ? -8.779 0.847 14.312 1.00 76.19 101 THR A O 1
ATOM 771 N N . LEU A 1 102 ? -8.515 1.866 12.331 1.00 74.38 102 LEU A N 1
ATOM 772 C CA . LEU A 1 102 ? -9.440 2.962 12.636 1.00 74.38 102 LEU A CA 1
ATOM 773 C C . LEU A 1 102 ? -10.870 2.466 12.874 1.00 74.38 102 LEU A C 1
ATOM 775 O O . LEU A 1 102 ? -11.568 3.029 13.715 1.00 74.38 102 LEU A O 1
ATOM 779 N N . LEU A 1 103 ? -11.302 1.428 12.153 1.00 76.44 103 LEU A N 1
ATOM 780 C CA . LEU A 1 103 ? -12.607 0.814 12.373 1.00 76.44 103 LEU A CA 1
ATOM 781 C C . LEU A 1 103 ? -12.662 0.102 13.728 1.00 76.44 103 LEU A C 1
ATOM 783 O O . LEU A 1 103 ? -13.586 0.346 14.496 1.00 76.44 103 LEU A O 1
ATOM 787 N N . ALA A 1 104 ? -11.652 -0.706 14.057 1.00 78.44 104 ALA A N 1
ATOM 788 C CA . ALA A 1 104 ? -11.585 -1.388 15.349 1.00 78.44 104 ALA A CA 1
ATOM 789 C C . ALA A 1 104 ? -11.604 -0.396 16.531 1.00 78.44 104 ALA A C 1
ATOM 791 O O . ALA A 1 104 ? -12.285 -0.622 17.535 1.00 78.44 104 ALA A O 1
ATOM 792 N N . ASP A 1 105 ? -10.909 0.737 16.395 1.00 74.56 105 ASP A N 1
ATOM 793 C CA . ASP A 1 105 ? -10.920 1.816 17.388 1.00 74.56 105 ASP A CA 1
ATOM 794 C C . ASP A 1 105 ? -12.306 2.480 17.506 1.00 74.56 105 ASP A C 1
ATOM 796 O O . ASP A 1 105 ? -12.764 2.796 18.613 1.00 74.56 105 ASP A O 1
ATOM 800 N N . ALA A 1 106 ? -12.996 2.682 16.380 1.00 72.56 106 ALA A N 1
ATOM 801 C CA . ALA A 1 106 ? -14.345 3.241 16.348 1.00 72.56 106 ALA A CA 1
ATOM 802 C C . ALA A 1 106 ? -15.380 2.296 16.983 1.00 72.56 106 ALA A C 1
ATOM 804 O O . ALA A 1 106 ? -16.231 2.756 17.751 1.00 72.56 106 ALA A O 1
ATOM 805 N N . ASP A 1 107 ? -15.278 0.990 16.730 1.00 77.75 107 ASP A N 1
ATOM 806 C CA . ASP A 1 107 ? -16.148 -0.030 17.323 1.00 77.75 107 ASP A CA 1
ATOM 807 C C . ASP A 1 107 ? -15.944 -0.122 18.837 1.00 77.75 107 ASP A C 1
ATOM 809 O O . ASP A 1 107 ? -16.909 -0.061 19.601 1.00 77.75 107 ASP A O 1
ATOM 813 N N . SER A 1 108 ? -14.687 -0.158 19.291 1.00 77.44 108 SER A N 1
ATOM 814 C CA . SER A 1 108 ? -14.335 -0.141 20.718 1.00 77.44 108 SER A CA 1
ATOM 815 C C . SER A 1 108 ? -14.872 1.109 21.427 1.00 77.44 108 SER A C 1
ATOM 817 O O . SER A 1 108 ? -15.457 1.035 22.514 1.00 77.44 108 SER A O 1
ATOM 819 N N . THR A 1 109 ? -14.748 2.275 20.784 1.00 77.06 109 THR A N 1
ATOM 8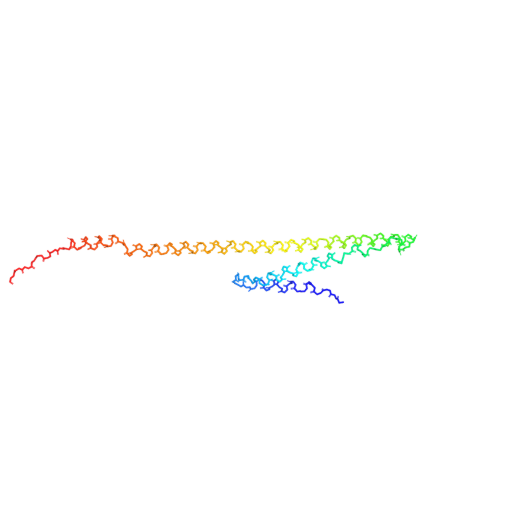20 C CA . THR A 1 109 ? -15.288 3.537 21.310 1.00 77.06 109 THR A CA 1
ATOM 821 C C . THR A 1 109 ? -16.816 3.499 21.385 1.00 77.06 109 THR A C 1
ATOM 823 O O . THR A 1 109 ? -17.401 3.898 22.394 1.00 77.06 109 THR A O 1
ATOM 826 N N . SER A 1 110 ? -17.468 2.965 20.352 1.00 73.44 110 SER A N 1
ATOM 827 C CA . SER A 1 110 ? -18.926 2.839 20.291 1.00 73.44 110 SER A CA 1
ATOM 828 C C . SER A 1 110 ? -19.460 1.882 21.358 1.00 73.44 110 SER A C 1
ATOM 830 O O . SER A 1 110 ? -20.456 2.187 22.018 1.00 73.44 110 SER A O 1
ATOM 832 N N . GLU A 1 111 ? -18.771 0.763 21.596 1.00 77.94 111 GLU A N 1
ATOM 833 C CA . GLU A 1 111 ? -19.094 -0.179 22.669 1.00 77.94 111 GLU A CA 1
ATOM 834 C C . GLU A 1 111 ? -18.965 0.486 24.048 1.00 77.94 111 GLU A C 1
ATOM 836 O O . GLU A 1 111 ? -19.860 0.371 24.894 1.00 77.94 111 GLU A O 1
ATOM 841 N N . ALA A 1 112 ? -17.873 1.222 24.276 1.00 77.19 112 ALA A N 1
ATOM 842 C CA . ALA A 1 112 ? -17.639 1.933 25.528 1.00 77.19 112 ALA A CA 1
ATOM 843 C C . ALA A 1 112 ? -18.729 2.981 25.802 1.00 77.19 112 ALA A C 1
ATOM 845 O O . ALA A 1 112 ? -19.224 3.095 26.929 1.00 77.19 112 ALA A O 1
ATOM 846 N N . ASP A 1 113 ? -19.141 3.726 24.781 1.00 71.12 113 ASP A N 1
ATOM 847 C CA . ASP A 1 113 ? -20.190 4.732 24.908 1.00 71.12 113 ASP A CA 1
ATOM 848 C C . ASP A 1 113 ? -21.581 4.115 25.084 1.00 71.12 113 ASP A C 1
ATOM 850 O O . ASP A 1 113 ? -22.389 4.632 25.865 1.00 71.12 113 ASP A O 1
ATOM 854 N N . LEU A 1 114 ? -21.859 2.977 24.442 1.00 77.31 114 LEU A N 1
ATOM 855 C CA . LEU A 1 114 ? -23.091 2.226 24.672 1.00 77.31 114 LEU A CA 1
ATOM 856 C C . LEU A 1 114 ? -23.169 1.718 26.118 1.00 77.31 114 LEU A C 1
ATOM 858 O O . LEU A 1 114 ? -24.199 1.907 26.767 1.00 77.31 114 LEU A O 1
ATOM 862 N N . LYS A 1 115 ? -22.078 1.158 26.658 1.00 80.19 115 LYS A N 1
ATOM 863 C CA . LYS A 1 115 ? -21.997 0.721 28.064 1.00 80.19 115 LYS A CA 1
ATOM 864 C C . LYS A 1 115 ? -22.244 1.873 29.034 1.00 80.19 115 LYS A C 1
ATOM 866 O O . LYS A 1 115 ? -23.031 1.722 29.967 1.00 80.19 115 LYS A O 1
ATOM 871 N N . LYS A 1 116 ? -21.649 3.047 28.797 1.00 72.38 116 LYS A N 1
ATOM 872 C CA . LYS A 1 116 ? -21.917 4.246 29.614 1.00 72.38 116 LYS A CA 1
ATOM 873 C C . LYS A 1 116 ? -23.385 4.658 29.556 1.00 72.38 116 LYS A C 1
ATOM 875 O O . LYS A 1 116 ? -23.960 4.992 30.587 1.00 72.38 116 LYS A O 1
ATOM 880 N N . LYS A 1 117 ? -24.011 4.625 28.374 1.00 72.88 117 LYS A N 1
ATOM 881 C CA . LYS A 1 117 ? -25.444 4.932 28.221 1.00 72.88 117 LYS A CA 1
ATOM 882 C C . LYS A 1 117 ? -26.326 3.909 28.931 1.00 72.88 117 LYS A C 1
ATOM 884 O O . LYS A 1 117 ? -27.289 4.312 29.577 1.00 72.88 117 LYS A O 1
ATOM 889 N N . GLN A 1 118 ? -26.001 2.619 28.861 1.00 78.88 118 GLN A N 1
ATOM 890 C CA . GLN A 1 118 ? -26.705 1.574 29.611 1.00 78.88 118 GLN A CA 1
ATOM 891 C C . GLN A 1 118 ? -26.587 1.805 31.117 1.00 78.88 118 GLN A C 1
ATOM 893 O O . GLN A 1 118 ? -27.610 1.881 31.786 1.00 78.88 118 GLN A O 1
ATOM 898 N N . GLN A 1 119 ? -25.380 2.051 31.630 1.00 75.69 119 GLN A N 1
ATOM 899 C CA . GLN A 1 119 ? -25.159 2.372 33.043 1.00 75.69 119 GLN A CA 1
ATOM 900 C C . GLN A 1 119 ? -25.897 3.645 33.475 1.00 75.69 119 GLN A C 1
ATOM 902 O O . GLN A 1 119 ? -26.511 3.676 34.538 1.00 75.69 119 GLN A O 1
ATOM 907 N N . ALA A 1 120 ? -25.888 4.692 32.647 1.00 68.00 120 ALA A N 1
ATOM 908 C CA . ALA A 1 120 ? -26.638 5.916 32.913 1.00 68.00 120 ALA A CA 1
ATOM 909 C C . ALA A 1 120 ? -28.154 5.664 32.914 1.00 68.00 120 ALA A C 1
ATOM 911 O O . ALA A 1 120 ? -28.859 6.196 33.765 1.00 68.00 120 ALA A O 1
ATOM 912 N N . THR A 1 121 ? -28.656 4.823 32.006 1.00 73.06 121 THR A N 1
ATOM 913 C CA . THR A 1 121 ? -30.073 4.428 31.947 1.00 73.06 121 THR A CA 1
ATOM 914 C C . THR A 1 121 ? -30.454 3.590 33.166 1.00 73.06 121 THR A C 1
ATOM 916 O O . THR A 1 121 ? -31.483 3.844 33.783 1.00 73.06 121 THR A O 1
ATOM 919 N N . GLU A 1 122 ? -29.612 2.639 33.568 1.00 74.25 122 GLU A N 1
ATOM 920 C CA . GLU A 1 122 ? -29.793 1.844 34.783 1.00 74.25 122 GLU A CA 1
ATOM 921 C C . GLU A 1 122 ? -29.823 2.741 36.021 1.00 74.25 122 GLU A C 1
ATOM 923 O O . GLU A 1 122 ? -30.766 2.654 36.809 1.00 74.25 122 GLU A O 1
ATOM 928 N N . LEU A 1 123 ? -28.879 3.678 36.147 1.00 69.12 123 LEU A N 1
ATOM 929 C CA . LEU A 1 123 ? -28.842 4.654 37.235 1.00 69.12 123 LEU A CA 1
ATOM 930 C C . LEU A 1 123 ? -30.108 5.527 37.253 1.00 69.12 123 LEU A C 1
ATOM 932 O O . LEU A 1 123 ? -30.752 5.671 38.293 1.00 69.12 123 LEU A O 1
ATOM 936 N N . LEU A 1 124 ? -30.512 6.061 36.097 1.00 67.06 124 LEU A N 1
ATOM 937 C CA . LEU A 1 124 ? -31.733 6.857 35.950 1.00 67.06 124 LEU A CA 1
ATOM 938 C C . LEU A 1 124 ? -33.000 6.041 36.223 1.00 67.06 124 LEU A C 1
ATOM 940 O O . LEU A 1 124 ? -33.977 6.598 36.706 1.00 67.06 124 LEU A O 1
ATOM 944 N N . SER A 1 125 ? -32.998 4.733 35.966 1.00 67.75 125 SER A N 1
ATOM 945 C CA . SER A 1 125 ? -34.116 3.837 36.285 1.00 67.75 125 SER A CA 1
ATOM 946 C C . SER A 1 125 ? -34.162 3.432 37.766 1.00 67.75 125 SER A C 1
ATOM 948 O O . SER A 1 125 ? -35.231 3.106 38.293 1.00 67.75 125 SER A O 1
ATOM 950 N N . TYR A 1 126 ? -33.019 3.485 38.456 1.00 60.03 126 TYR A N 1
ATOM 951 C CA . TYR A 1 126 ? -32.885 3.183 39.880 1.00 60.03 126 TYR A CA 1
ATOM 952 C C . TYR A 1 126 ? -33.373 4.341 40.765 1.00 60.03 126 TYR A C 1
ATOM 954 O O . TYR A 1 126 ? -34.040 4.111 41.775 1.00 60.03 126 TYR A O 1
ATOM 962 N N . ILE A 1 127 ? -33.118 5.589 40.357 1.00 59.28 127 ILE A N 1
ATOM 963 C CA . ILE A 1 127 ? -33.484 6.805 41.107 1.00 59.28 127 ILE A CA 1
ATOM 964 C C . ILE A 1 127 ? -35.000 6.904 41.416 1.00 59.28 127 ILE A C 1
ATOM 966 O O . ILE A 1 127 ? -35.342 7.124 42.580 1.00 59.28 127 ILE A O 1
ATOM 970 N N . PRO A 1 128 ? -35.937 6.663 40.473 1.00 55.75 128 PRO A N 1
ATOM 971 C CA . PRO A 1 128 ? -37.376 6.690 40.746 1.00 55.75 128 PRO A CA 1
ATOM 972 C C . PRO A 1 128 ? -37.818 5.637 41.766 1.00 55.75 128 PRO A C 1
ATOM 974 O O . PRO A 1 128 ? -38.700 5.887 42.582 1.00 55.75 128 PRO A O 1
ATOM 977 N N . ARG A 1 129 ? -37.177 4.459 41.779 1.00 54.25 129 ARG A N 1
ATOM 978 C CA . ARG A 1 129 ? -37.527 3.368 42.708 1.00 54.25 129 ARG A CA 1
ATOM 979 C C . ARG A 1 129 ? -37.113 3.666 44.149 1.00 54.25 129 ARG A C 1
ATOM 981 O O . ARG A 1 129 ? -37.545 2.963 45.060 1.00 54.25 129 ARG A O 1
ATOM 988 N N . HIS A 1 130 ? -36.246 4.652 44.359 1.00 54.00 130 HIS A N 1
ATOM 989 C CA . HIS A 1 130 ? -35.735 5.077 45.665 1.00 54.00 130 HIS A CA 1
ATOM 990 C C . HIS A 1 130 ? -36.008 6.565 45.927 1.00 54.00 130 HIS A C 1
ATOM 992 O O . HIS A 1 130 ? -35.325 7.191 46.737 1.00 54.00 130 HIS A O 1
ATOM 998 N N . SER A 1 131 ? -37.028 7.128 45.268 1.00 57.84 131 SER A N 1
ATOM 999 C CA . SER A 1 131 ? -37.477 8.502 45.475 1.00 57.84 131 SER A CA 1
ATOM 1000 C C . SER A 1 131 ? -37.937 8.698 46.924 1.00 57.84 131 SER A C 1
ATOM 1002 O O . SER A 1 131 ? -39.073 8.406 47.308 1.00 57.84 131 SER A O 1
ATOM 1004 N N . GLN A 1 132 ? -37.022 9.189 47.765 1.00 59.44 132 GLN A N 1
ATOM 1005 C CA . GLN A 1 132 ? -37.351 9.674 49.105 1.00 59.44 132 GLN A CA 1
ATOM 1006 C C . GLN A 1 132 ? -38.332 10.847 49.033 1.00 59.44 132 GLN A C 1
ATOM 1008 O O . GLN A 1 132 ? -39.129 11.008 49.949 1.00 59.44 132 GLN A O 1
ATOM 1013 N N . GLY A 1 133 ? -38.320 11.609 47.933 1.00 65.12 133 GLY A N 1
ATOM 1014 C CA . GLY A 1 133 ? -39.277 12.678 47.665 1.00 65.12 133 GLY A CA 1
ATOM 1015 C C . GLY A 1 133 ? -40.712 12.168 47.561 1.00 65.12 133 GLY A C 1
ATOM 1016 O O . GLY A 1 133 ? -41.589 12.733 48.203 1.00 65.12 133 GLY A O 1
ATOM 1017 N N . ASP A 1 134 ? -40.958 11.063 46.850 1.00 66.06 134 ASP A N 1
ATOM 1018 C CA . ASP A 1 134 ? -42.309 10.495 46.742 1.00 66.06 134 ASP A CA 1
ATOM 1019 C C . ASP A 1 134 ? -42.786 9.909 48.069 1.00 66.06 134 ASP A C 1
ATOM 1021 O O . ASP A 1 134 ? -43.933 10.125 48.458 1.00 66.06 134 ASP A O 1
ATOM 1025 N N . ARG A 1 135 ? -41.904 9.232 48.818 1.00 68.38 135 ARG A N 1
ATOM 1026 C CA . ARG A 1 135 ? -42.238 8.758 50.172 1.00 68.38 135 ARG A CA 1
ATOM 1027 C C . ARG A 1 135 ? -42.528 9.917 51.121 1.00 68.38 135 ARG A C 1
ATOM 1029 O O . ARG A 1 135 ? -43.556 9.887 51.784 1.00 68.38 135 ARG A O 1
ATOM 1036 N N . ALA A 1 136 ? -41.679 10.943 51.150 1.00 70.31 136 ALA A N 1
ATOM 1037 C CA . ALA A 1 136 ? -41.865 12.121 51.993 1.00 70.31 136 ALA A CA 1
ATOM 1038 C C . ALA A 1 136 ? -43.117 12.918 51.599 1.00 70.31 136 ALA A C 1
ATOM 1040 O O . ALA A 1 136 ? -43.831 13.401 52.471 1.00 70.31 136 ALA A O 1
ATOM 1041 N N . ASN A 1 137 ? -43.435 13.007 50.306 1.00 75.81 137 ASN A N 1
ATOM 1042 C CA . ASN A 1 137 ? -44.653 13.643 49.810 1.00 75.81 137 ASN A CA 1
ATOM 1043 C C . ASN A 1 137 ? -45.906 12.840 50.194 1.00 75.81 137 ASN A C 1
ATOM 1045 O O . ASN A 1 137 ? -46.867 13.404 50.707 1.00 75.81 137 ASN A O 1
ATOM 1049 N N . HIS A 1 138 ? -45.897 11.514 50.022 1.00 76.31 138 HIS A N 1
ATOM 1050 C CA . HIS A 1 138 ? -46.988 10.652 50.490 1.00 76.31 138 HIS A CA 1
ATOM 1051 C C . HIS A 1 138 ? -47.190 10.746 52.005 1.00 76.31 138 HIS A C 1
ATOM 1053 O O . HIS A 1 138 ? -48.324 10.835 52.471 1.00 76.31 138 HIS A O 1
ATOM 1059 N N . GLN A 1 139 ? -46.099 10.760 52.764 1.00 79.25 139 GLN A N 1
ATOM 1060 C CA . GLN A 1 139 ? -46.124 10.862 54.217 1.00 79.25 139 GLN A CA 1
ATOM 1061 C C . GLN A 1 139 ? -46.630 12.239 54.671 1.00 79.25 139 GLN A C 1
ATOM 1063 O O . GLN A 1 139 ? -47.556 12.307 55.471 1.00 79.25 139 GLN A O 1
ATOM 1068 N N . SER A 1 140 ? -46.147 13.321 54.056 1.00 78.69 140 SER A N 1
ATOM 1069 C CA . SER A 1 140 ? -46.626 14.686 54.294 1.00 78.69 140 SER A CA 1
ATOM 1070 C C . SER A 1 140 ? -48.110 14.844 53.955 1.00 78.69 140 SER A C 1
ATOM 1072 O O . SER A 1 140 ? -48.861 15.396 54.757 1.00 78.69 140 SER A O 1
ATOM 1074 N N . ARG A 1 141 ? -48.575 14.304 52.819 1.00 75.19 141 ARG A N 1
ATOM 1075 C CA . ARG A 1 141 ? -50.003 14.317 52.464 1.00 75.19 141 ARG A CA 1
ATOM 1076 C C . ARG A 1 141 ? -50.837 13.557 53.486 1.00 75.19 141 ARG A C 1
ATOM 1078 O O . ARG A 1 141 ? -51.882 14.064 53.863 1.00 75.19 141 ARG A O 1
ATOM 1085 N N . ASN A 1 142 ? -50.381 12.401 53.966 1.00 77.12 142 ASN A N 1
ATOM 1086 C CA . ASN A 1 142 ? -51.084 11.662 55.016 1.00 77.12 142 ASN A CA 1
ATOM 1087 C C . ASN A 1 142 ? -51.125 12.418 56.351 1.00 77.12 142 ASN A C 1
ATOM 1089 O O . ASN A 1 142 ? -52.148 12.387 57.024 1.00 77.12 142 ASN A O 1
ATOM 1093 N N . GLU A 1 143 ? -50.050 13.116 56.715 1.00 78.88 143 GLU A N 1
ATOM 1094 C CA . GLU A 1 143 ? -49.976 13.925 57.940 1.00 78.88 143 GLU A CA 1
ATOM 1095 C C . GLU A 1 143 ? -50.830 15.204 57.878 1.00 78.88 143 GLU A C 1
ATOM 1097 O O . GLU A 1 143 ? -51.267 15.694 58.914 1.00 78.88 143 GLU A O 1
ATOM 1102 N N . HIS A 1 144 ? -51.089 15.735 56.678 1.00 71.94 144 HIS A N 1
ATOM 1103 C CA . HIS A 1 144 ? -51.847 16.978 56.465 1.00 71.94 144 HIS A CA 1
ATOM 1104 C C . HIS A 1 144 ? -53.241 16.747 55.867 1.00 71.94 144 HIS A C 1
ATOM 1106 O O . HIS A 1 144 ? -53.942 17.708 55.539 1.00 71.94 144 HIS A O 1
ATOM 1112 N N . LEU A 1 145 ? -53.667 15.489 55.715 1.00 65.81 145 LEU A N 1
ATOM 1113 C CA . LEU A 1 145 ? -55.071 15.190 55.469 1.00 65.81 145 LEU A CA 1
ATOM 1114 C C . LEU A 1 145 ? -55.850 15.653 56.706 1.00 65.81 145 LEU A C 1
ATOM 1116 O O . LEU A 1 145 ? -55.510 15.239 57.816 1.00 65.81 145 LEU A O 1
ATOM 1120 N N . PRO A 1 146 ? -56.880 16.502 56.555 1.00 60.78 146 PRO A N 1
ATOM 1121 C CA . PRO A 1 146 ? -57.714 16.864 57.683 1.00 60.78 146 PRO A CA 1
ATOM 1122 C C . PRO A 1 146 ? -58.304 15.573 58.246 1.00 60.78 146 PRO A C 1
ATOM 1124 O O . PRO A 1 146 ? -59.059 14.873 57.567 1.00 60.78 146 PRO A O 1
ATOM 1127 N N . THR A 1 147 ? -57.946 15.239 59.486 1.00 59.91 147 THR A N 1
ATOM 1128 C CA . THR A 1 147 ? -58.725 14.297 60.279 1.00 59.91 147 THR A CA 1
ATOM 1129 C C . THR A 1 147 ? -60.100 14.931 60.402 1.00 59.91 147 THR A C 1
ATOM 1131 O O . THR A 1 147 ? -60.290 15.833 61.219 1.00 59.91 147 THR A O 1
ATOM 1134 N N . ASN A 1 148 ? -61.036 14.540 59.538 1.00 51.75 148 ASN A N 1
ATOM 1135 C CA . ASN A 1 148 ? -62.437 14.883 59.712 1.00 51.75 148 ASN A CA 1
ATOM 1136 C C . ASN A 1 148 ? -62.891 14.219 61.013 1.00 51.75 148 ASN A C 1
ATOM 1138 O O . ASN A 1 148 ? -63.330 13.073 61.039 1.00 51.75 148 ASN A O 1
ATOM 1142 N N . GLY A 1 149 ? -62.715 14.952 62.107 1.00 55.88 149 GLY A N 1
ATOM 1143 C CA . GLY A 1 149 ? -63.523 14.816 63.293 1.00 55.88 149 GLY A CA 1
ATOM 1144 C C . GLY A 1 149 ? -64.900 15.392 62.989 1.00 55.88 149 GLY A C 1
ATOM 1145 O O . GLY A 1 149 ? -65.025 16.566 62.644 1.00 55.88 149 GLY A O 1
ATOM 1146 N N . GLY A 1 150 ? -65.911 14.542 63.130 1.00 49.06 150 GLY A N 1
ATOM 1147 C CA . GLY A 1 150 ? -67.322 14.909 63.197 1.00 49.06 150 GLY A CA 1
ATOM 1148 C C . GLY A 1 150 ? -68.203 13.768 62.677 1.00 49.06 150 GLY A C 1
ATOM 1149 O O . GLY A 1 150 ? -68.166 13.491 61.486 1.00 49.06 150 GLY A O 1
ATOM 1150 N N . ALA A 1 151 ? -69.018 13.083 63.479 1.00 44.91 151 ALA A N 1
ATOM 1151 C CA . ALA A 1 151 ? -69.430 13.371 64.848 1.00 44.91 151 ALA A CA 1
ATOM 1152 C C . ALA A 1 151 ? -70.098 12.141 65.491 1.00 44.91 151 ALA A C 1
ATOM 1154 O O . ALA A 1 151 ? -70.640 11.291 64.785 1.00 44.91 151 ALA A O 1
ATOM 1155 N N . ASP A 1 152 ? -70.104 12.114 66.823 1.00 52.88 152 ASP A N 1
ATOM 1156 C CA . ASP A 1 152 ? -71.167 11.482 67.603 1.00 52.88 152 ASP A CA 1
ATOM 1157 C C . ASP A 1 152 ? -72.544 12.025 67.166 1.00 52.88 152 ASP A C 1
ATOM 1159 O O . ASP A 1 152 ? -72.736 13.246 67.118 1.00 52.88 152 ASP A O 1
ATOM 1163 N N . ALA A 1 153 ? -73.485 11.117 66.883 1.00 44.41 153 ALA A N 1
ATOM 1164 C CA . ALA A 1 153 ? -74.935 11.237 67.085 1.00 44.41 153 ALA A CA 1
ATOM 1165 C C . ALA A 1 153 ? -75.570 9.838 67.031 1.00 44.41 153 ALA A C 1
ATOM 1167 O O . ALA A 1 153 ? -75.318 9.119 66.037 1.00 44.41 153 ALA A O 1
#

pLDDT: mean 71.33, std 12.32, range [37.25, 92.5]

Secondary structure (DSSP, 8-state):
---THHHHHHHHHHHHHS-SS----HHHHHHHHHHHHHHHHHHHHS-GGGGPPPGGGG-SSHHHHHHHHHHHHHHHHHHHHHHHHHHHHHHHHHHHHHHHHHHHHHHHHHHHHHHHHHHHHHHHHHHHHT-HHHHHHHHHHHHHS--------